Protein AF-A0AAD5GHH0-F1 (afdb_monomer)

Structure (mmCIF, N/CA/C/O backbone):
data_AF-A0AAD5GHH0-F1
#
_entry.id   AF-A0AAD5GHH0-F1
#
loop_
_atom_site.group_PDB
_atom_site.id
_atom_site.type_symbol
_atom_site.label_atom_id
_atom_site.label_alt_id
_atom_site.label_comp_id
_atom_site.label_asym_id
_atom_site.label_entity_id
_atom_site.label_seq_id
_atom_site.pdbx_PDB_ins_code
_atom_site.Cartn_x
_atom_site.Cartn_y
_atom_site.Cartn_z
_atom_site.occupancy
_atom_site.B_iso_or_equiv
_atom_site.auth_seq_id
_atom_site.auth_comp_id
_atom_site.auth_asym_id
_atom_site.auth_atom_id
_atom_site.pdbx_PDB_model_num
ATOM 1 N N . MET A 1 1 ? -4.193 -6.275 -3.802 1.00 86.31 1 MET A N 1
ATOM 2 C CA . MET A 1 1 ? -3.570 -6.411 -2.470 1.00 86.31 1 MET A CA 1
ATOM 3 C C . MET A 1 1 ? -4.667 -6.801 -1.502 1.00 86.31 1 MET A C 1
ATOM 5 O O . MET A 1 1 ? -5.670 -6.100 -1.455 1.00 86.31 1 MET A O 1
ATOM 9 N N . VAL A 1 2 ? -4.496 -7.914 -0.792 1.00 91.88 2 VAL A N 1
ATOM 10 C CA . VAL A 1 2 ? -5.437 -8.361 0.241 1.00 91.88 2 VAL A CA 1
ATOM 11 C C . VAL A 1 2 ? -4.709 -8.282 1.567 1.00 91.88 2 VAL A C 1
ATOM 13 O O . VAL A 1 2 ? -3.607 -8.820 1.688 1.00 91.88 2 VAL A O 1
ATOM 16 N N . ARG A 1 3 ? -5.283 -7.566 2.526 1.00 91.81 3 ARG A N 1
ATOM 17 C CA . ARG A 1 3 ? -4.735 -7.436 3.877 1.00 91.81 3 ARG A CA 1
ATOM 18 C C . ARG A 1 3 ? -5.857 -7.611 4.884 1.00 91.81 3 ARG A C 1
ATOM 20 O O . ARG A 1 3 ? -6.994 -7.270 4.584 1.00 91.81 3 ARG A O 1
ATOM 27 N N . ASN A 1 4 ? -5.546 -8.145 6.055 1.00 91.69 4 ASN A N 1
ATOM 28 C CA . ASN A 1 4 ? -6.485 -8.081 7.169 1.00 91.69 4 ASN A CA 1
ATOM 29 C C . ASN A 1 4 ? -6.612 -6.618 7.619 1.00 91.69 4 ASN A C 1
ATOM 31 O O . ASN A 1 4 ? -5.686 -5.831 7.411 1.00 91.69 4 ASN A O 1
ATOM 35 N N . ILE A 1 5 ? -7.756 -6.255 8.202 1.00 92.25 5 ILE A N 1
ATOM 36 C CA . ILE A 1 5 ? -7.961 -4.909 8.767 1.00 92.25 5 ILE A CA 1
ATOM 37 C C . ILE A 1 5 ? -7.017 -4.659 9.951 1.00 92.25 5 ILE A C 1
ATOM 39 O O . ILE A 1 5 ? -6.561 -3.540 10.150 1.00 92.25 5 ILE A O 1
ATOM 43 N N . VAL A 1 6 ? -6.701 -5.715 10.701 1.00 92.44 6 VAL A N 1
ATOM 44 C CA . VAL A 1 6 ? -5.865 -5.668 11.903 1.00 92.44 6 VAL A CA 1
ATOM 45 C C . VAL A 1 6 ? -4.467 -6.207 11.588 1.00 92.44 6 VAL A C 1
ATOM 47 O O . VAL A 1 6 ? -4.320 -7.202 10.867 1.00 92.44 6 VAL A O 1
ATOM 50 N N . GLU A 1 7 ? -3.437 -5.551 12.121 1.00 90.44 7 GLU A N 1
ATOM 51 C CA . GLU A 1 7 ? -2.049 -6.019 12.062 1.00 90.44 7 GLU A CA 1
ATOM 52 C C . GLU A 1 7 ? -1.821 -7.208 13.008 1.00 90.44 7 GLU A C 1
ATOM 54 O O . GLU A 1 7 ? -2.426 -7.280 14.070 1.00 90.44 7 GLU A O 1
ATOM 59 N N . GLN A 1 8 ? -0.910 -8.127 12.658 1.00 88.75 8 GLN A N 1
ATOM 60 C CA . GLN A 1 8 ? -0.648 -9.358 13.419 1.00 88.75 8 GLN A CA 1
ATOM 61 C C . GLN A 1 8 ? -0.355 -9.142 14.911 1.00 88.75 8 GLN A C 1
ATOM 63 O O . GLN A 1 8 ? -0.764 -9.976 15.714 1.00 88.75 8 GLN A O 1
ATOM 68 N N . ALA A 1 9 ? 0.315 -8.048 15.279 1.00 90.88 9 ALA A N 1
ATOM 69 C CA . ALA A 1 9 ? 0.614 -7.737 16.676 1.00 90.88 9 ALA A CA 1
ATOM 70 C C . ALA A 1 9 ? -0.658 -7.468 17.498 1.00 90.88 9 ALA A C 1
ATOM 72 O O . ALA A 1 9 ? -0.772 -7.950 18.617 1.00 90.88 9 ALA A O 1
ATOM 73 N N . ALA A 1 10 ? -1.639 -6.784 16.906 1.00 91.06 10 ALA A N 1
ATOM 74 C CA . ALA A 1 10 ? -2.883 -6.396 17.566 1.00 91.06 10 ALA A CA 1
ATOM 75 C C . ALA A 1 10 ? -3.985 -7.469 17.480 1.00 91.06 10 ALA A C 1
ATOM 77 O O . ALA A 1 10 ? -5.073 -7.281 18.016 1.00 91.06 10 ALA A O 1
ATOM 78 N N . VAL A 1 11 ? -3.750 -8.595 16.789 1.00 90.38 11 VAL A N 1
ATOM 79 C CA . VAL A 1 11 ? -4.777 -9.643 16.628 1.00 90.38 11 VAL A CA 1
ATOM 80 C C . VAL A 1 11 ? -5.184 -10.240 17.975 1.00 90.38 11 VAL A C 1
ATOM 82 O O . VAL A 1 11 ? -6.368 -10.496 18.166 1.00 90.38 11 VAL A O 1
ATOM 85 N N . ARG A 1 12 ? -4.231 -10.445 18.896 1.00 89.62 12 ARG A N 1
ATOM 86 C CA . ARG A 1 12 ? -4.510 -11.036 20.216 1.00 89.62 12 ARG A CA 1
ATOM 87 C C . ARG A 1 12 ? -5.353 -10.103 21.077 1.00 89.62 12 ARG A C 1
ATOM 89 O O . ARG A 1 12 ? -6.416 -10.510 21.522 1.00 89.62 12 ARG A O 1
ATOM 96 N N . ASP A 1 13 ? -4.943 -8.843 21.188 1.00 92.25 13 ASP A N 1
ATOM 97 C CA . ASP A 1 13 ? -5.658 -7.836 21.980 1.00 92.25 13 ASP A CA 1
ATOM 98 C C . ASP A 1 13 ? -7.095 -7.638 21.476 1.00 92.25 13 ASP A C 1
ATOM 100 O O . ASP A 1 13 ? -8.038 -7.537 22.257 1.00 92.25 13 ASP A O 1
ATOM 104 N N . VAL A 1 14 ? -7.285 -7.639 20.150 1.00 90.50 14 VAL A N 1
ATOM 105 C CA . VAL A 1 14 ? -8.623 -7.547 19.553 1.00 90.50 14 VAL A CA 1
ATOM 106 C C . VAL A 1 14 ? -9.456 -8.790 19.860 1.00 90.50 14 VAL A C 1
ATOM 108 O O . VAL A 1 14 ? -10.645 -8.651 20.117 1.00 90.50 14 VAL A O 1
ATOM 111 N N . GLN A 1 15 ? -8.872 -9.990 19.843 1.00 89.38 15 GLN A N 1
ATOM 112 C CA . GLN A 1 15 ? -9.591 -11.223 20.179 1.00 89.38 15 GLN A CA 1
ATOM 113 C C . GLN A 1 15 ? -9.997 -11.276 21.656 1.00 89.38 15 GLN A C 1
ATOM 115 O O . GLN A 1 15 ? -11.127 -11.654 21.940 1.00 89.38 15 GLN A O 1
ATOM 120 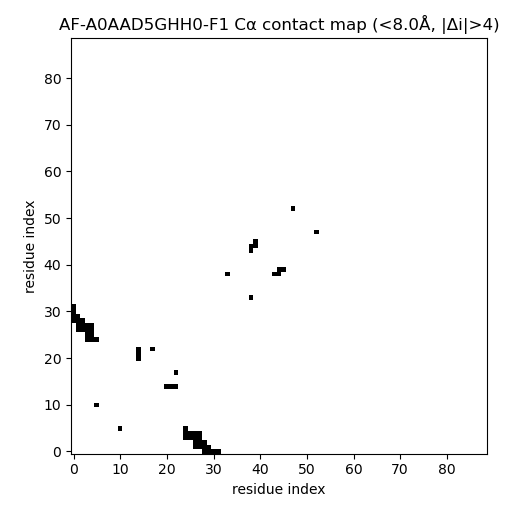N N . GLU A 1 16 ? -9.126 -10.850 22.573 1.00 89.31 16 GLU A N 1
ATOM 121 C CA . GLU A 1 16 ? -9.420 -10.799 24.014 1.00 89.31 16 GLU A CA 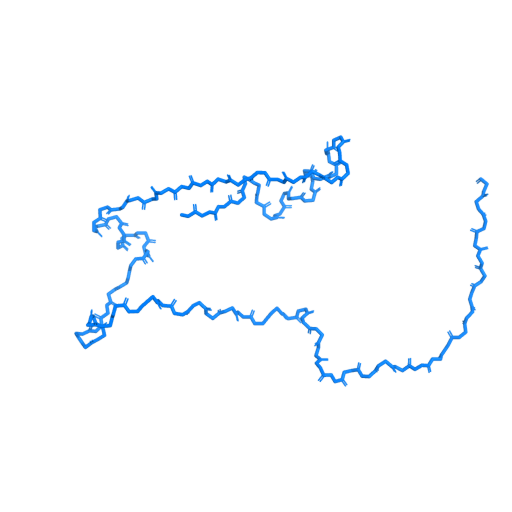1
ATOM 122 C C . GLU A 1 16 ? -10.490 -9.753 24.359 1.00 89.31 16 GLU A C 1
ATOM 124 O O . GLU A 1 16 ? -11.311 -9.971 25.246 1.00 89.31 16 GLU A O 1
ATOM 129 N N . ALA A 1 17 ? -10.516 -8.628 23.638 1.00 90.69 17 ALA A N 1
ATOM 130 C CA . ALA A 1 17 ? -11.516 -7.577 23.823 1.00 90.69 17 ALA A CA 1
ATOM 131 C C . ALA A 1 17 ? -12.844 -7.830 23.076 1.00 90.69 17 ALA A C 1
ATOM 133 O O . ALA A 1 17 ? -13.811 -7.088 23.275 1.00 90.69 17 ALA A O 1
ATOM 134 N N . CYS A 1 18 ? -12.916 -8.824 22.183 1.00 88.25 18 CYS A N 1
ATOM 135 C CA . CYS A 1 18 ? -14.138 -9.124 21.437 1.00 88.25 18 CYS A CA 1
ATOM 136 C C . CYS A 1 18 ? -15.163 -9.843 22.322 1.00 88.25 18 CYS A C 1
ATOM 138 O O . CYS A 1 18 ? -14.843 -10.787 23.030 1.00 88.25 18 CYS A O 1
ATOM 140 N N . ALA A 1 19 ? -16.440 -9.476 22.190 1.00 91.12 19 ALA A N 1
ATOM 141 C CA . ALA A 1 19 ? -17.534 -10.176 22.872 1.00 91.12 19 ALA A CA 1
ATOM 142 C C . ALA A 1 19 ? -17.802 -11.601 22.332 1.00 91.12 19 ALA A C 1
ATOM 144 O O . ALA A 1 19 ? -18.580 -12.344 22.923 1.00 91.12 19 ALA A O 1
ATOM 145 N N . PHE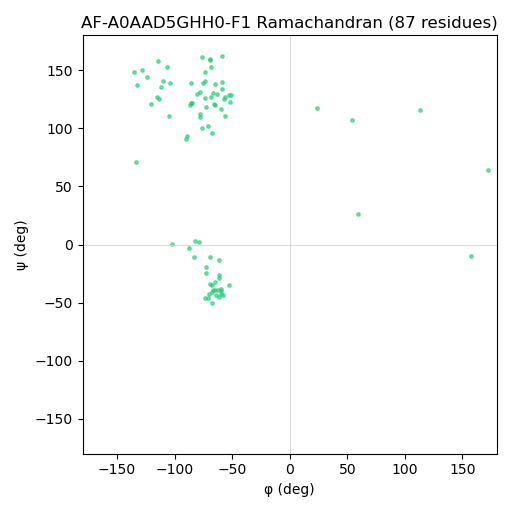 A 1 20 ? -17.198 -11.971 21.196 1.00 89.38 20 PHE A N 1
ATOM 146 C CA . PHE A 1 20 ? -17.368 -13.269 20.543 1.00 89.38 20 PHE A CA 1
ATOM 147 C C . PHE A 1 20 ? -16.043 -14.042 20.536 1.00 89.38 20 PHE A C 1
ATOM 149 O O . PHE A 1 20 ? -15.058 -13.543 19.993 1.00 89.38 20 PHE A O 1
ATOM 156 N N . ASP A 1 21 ? -16.049 -15.287 21.026 1.00 82.62 21 ASP A N 1
ATOM 157 C CA . ASP A 1 21 ? -14.848 -16.140 21.129 1.00 82.62 21 ASP A CA 1
ATOM 158 C C . ASP A 1 21 ? -14.173 -16.450 19.782 1.00 82.62 21 ASP A C 1
ATOM 160 O O . ASP A 1 21 ? -12.971 -16.708 19.723 1.00 82.62 21 ASP A O 1
ATOM 164 N N . GLN A 1 22 ? -14.932 -16.473 18.682 1.00 83.19 22 GLN A N 1
ATOM 165 C CA . GLN A 1 22 ? -14.430 -16.793 17.340 1.00 83.19 22 GLN A CA 1
ATOM 166 C C . GLN A 1 22 ? -14.942 -15.780 16.318 1.00 83.19 22 GLN A C 1
ATOM 168 O O . GLN A 1 22 ? -15.786 -16.078 15.472 1.00 83.19 22 GLN A O 1
ATOM 173 N N . TYR A 1 23 ? -14.426 -14.554 16.392 1.00 86.88 23 TYR A N 1
ATOM 174 C CA . TYR A 1 23 ? -14.721 -13.535 15.390 1.00 86.88 23 TYR A CA 1
ATOM 175 C C . TYR A 1 23 ? -13.766 -13.621 14.191 1.00 86.88 23 TYR A C 1
ATOM 177 O O . TYR A 1 23 ? -12.548 -13.464 14.314 1.00 86.88 23 TYR A O 1
ATOM 185 N N . THR A 1 24 ? -14.316 -13.834 12.992 1.00 87.88 24 THR A N 1
ATOM 186 C CA . THR A 1 24 ? -13.528 -13.794 11.755 1.00 87.88 24 THR A CA 1
ATOM 187 C C . THR A 1 24 ? -13.254 -12.350 11.352 1.00 87.88 24 THR A C 1
ATOM 189 O O . THR A 1 24 ? -14.154 -11.639 10.901 1.00 87.88 24 THR A O 1
ATOM 192 N N . LEU A 1 25 ? -11.996 -11.920 11.464 1.00 87.62 25 LEU A N 1
ATOM 193 C CA . LEU A 1 25 ? -11.599 -10.565 11.086 1.00 87.62 25 LEU A CA 1
ATOM 194 C C . LEU A 1 25 ? -11.809 -10.319 9.576 1.00 87.62 25 LEU A C 1
ATOM 196 O O . LEU A 1 25 ? -11.314 -11.106 8.756 1.00 87.62 25 LEU A O 1
ATOM 200 N N . PRO A 1 26 ? -12.484 -9.221 9.176 1.00 91.50 26 PRO A N 1
ATOM 201 C CA . PRO A 1 26 ? -12.683 -8.918 7.768 1.00 91.50 26 PRO A CA 1
ATOM 202 C C . PRO A 1 26 ? -11.372 -8.525 7.072 1.00 91.50 26 PRO A C 1
ATOM 204 O O . PRO A 1 26 ? -10.385 -8.105 7.689 1.00 91.50 26 PRO A O 1
ATOM 207 N N . LYS A 1 27 ? -11.376 -8.646 5.740 1.00 93.50 27 LYS A N 1
ATOM 208 C CA . LYS A 1 27 ? -10.229 -8.340 4.876 1.00 93.50 27 LYS A CA 1
ATOM 209 C C . LYS A 1 27 ? -10.480 -7.084 4.050 1.00 93.50 27 LYS A C 1
ATOM 211 O O . LYS A 1 27 ? -11.560 -6.894 3.502 1.00 93.50 27 LYS A O 1
ATOM 216 N N . LEU A 1 28 ? -9.439 -6.273 3.898 1.00 94.44 28 LEU A N 1
ATOM 217 C CA . LEU A 1 28 ? -9.373 -5.157 2.965 1.00 94.44 28 LEU A CA 1
ATOM 218 C C . LEU A 1 28 ? -8.924 -5.653 1.592 1.00 94.44 28 LEU A C 1
ATOM 220 O O . LEU A 1 28 ? -7.822 -6.193 1.429 1.00 94.44 28 LEU A O 1
ATOM 224 N N . TYR A 1 29 ? -9.766 -5.408 0.593 1.00 95.00 29 TYR A N 1
ATOM 225 C CA . TYR A 1 29 ? -9.485 -5.691 -0.808 1.00 95.00 29 TYR A CA 1
ATOM 226 C C . TYR A 1 29 ? -9.171 -4.386 -1.531 1.00 95.00 29 TYR A C 1
ATOM 228 O O . TYR A 1 29 ? -10.038 -3.545 -1.736 1.00 95.00 29 TYR A O 1
ATOM 236 N N . LEU A 1 30 ? -7.909 -4.214 -1.921 1.00 94.31 30 LEU A N 1
ATOM 237 C CA . LEU A 1 30 ? -7.439 -3.002 -2.588 1.00 94.31 30 LEU A CA 1
ATOM 238 C C . LEU A 1 30 ? -6.861 -3.345 -3.962 1.00 94.31 30 LEU A C 1
ATOM 240 O O . LEU A 1 30 ? -5.878 -4.095 -4.068 1.00 94.31 30 LEU A O 1
ATOM 244 N N . LYS A 1 31 ? -7.431 -2.761 -5.022 1.00 94.94 31 LYS A N 1
ATOM 245 C CA . LYS A 1 31 ? -6.840 -2.768 -6.368 1.00 94.94 31 LYS A CA 1
ATOM 246 C C . LYS A 1 31 ? -5.926 -1.557 -6.504 1.00 94.94 31 LYS A C 1
ATOM 248 O O . LYS A 1 31 ? -6.369 -0.466 -6.838 1.00 94.94 31 LYS A O 1
ATOM 253 N N . VAL A 1 32 ? -4.644 -1.757 -6.218 1.00 93.00 32 VAL A N 1
ATOM 254 C CA . VAL A 1 32 ? -3.662 -0.672 -6.282 1.00 93.00 32 VAL A CA 1
ATOM 255 C C . VAL A 1 32 ? -3.164 -0.524 -7.715 1.00 93.00 32 VAL A C 1
ATOM 257 O O . VAL A 1 32 ? -2.656 -1.486 -8.292 1.00 93.00 32 VAL A O 1
ATOM 260 N N . GLN A 1 33 ? -3.338 0.667 -8.281 1.00 95.31 33 GLN A N 1
ATOM 261 C CA . GLN A 1 33 ? -2.832 1.040 -9.599 1.00 95.31 33 GLN A CA 1
ATOM 262 C C . GLN A 1 33 ? -1.732 2.081 -9.415 1.00 95.31 33 GLN A C 1
ATOM 264 O O . GLN A 1 33 ? -1.876 2.998 -8.609 1.00 95.31 33 GLN A O 1
ATOM 269 N N . TYR A 1 34 ? -0.627 1.920 -10.136 1.00 95.69 34 TYR A N 1
ATOM 270 C CA . TYR A 1 34 ? 0.535 2.790 -10.015 1.00 95.69 34 TYR A CA 1
ATOM 271 C C . TYR A 1 34 ? 0.898 3.388 -11.366 1.00 95.69 34 TYR A C 1
ATOM 273 O O . TYR A 1 34 ? 0.856 2.708 -12.391 1.00 95.69 34 TYR A O 1
ATOM 281 N N . CYS A 1 35 ? 1.350 4.637 -11.334 1.00 96.50 35 CYS A N 1
ATOM 282 C CA . CYS A 1 35 ? 2.145 5.203 -12.407 1.00 96.50 35 CYS A CA 1
ATOM 283 C C . CYS A 1 35 ? 3.544 4.548 -12.441 1.00 96.50 35 CYS A C 1
ATOM 285 O O . CYS A 1 35 ? 4.005 4.006 -11.430 1.00 96.50 35 CYS A O 1
ATOM 287 N N . VAL A 1 36 ? 4.252 4.597 -13.578 1.00 94.31 36 VAL A N 1
ATOM 288 C CA . VAL A 1 36 ? 5.572 3.940 -13.713 1.00 94.31 36 VAL A CA 1
ATOM 289 C C . VAL A 1 36 ? 6.585 4.494 -12.703 1.00 94.31 36 VAL A C 1
ATOM 291 O O . VAL A 1 36 ? 7.286 3.722 -12.050 1.00 94.31 36 VAL A O 1
ATOM 294 N N . SER A 1 37 ? 6.619 5.814 -12.501 1.00 96.56 37 SER A N 1
ATOM 295 C CA . SER A 1 37 ? 7.505 6.456 -11.521 1.00 96.56 37 SER A CA 1
ATOM 296 C C . SER A 1 37 ? 7.169 6.048 -10.081 1.00 96.56 37 SER A C 1
ATOM 298 O O . SER A 1 37 ? 8.061 5.678 -9.317 1.00 96.56 37 SER A O 1
ATOM 300 N N . CYS A 1 38 ? 5.881 6.003 -9.735 1.00 95.19 38 CYS A N 1
ATOM 301 C CA . CYS A 1 38 ? 5.365 5.580 -8.433 1.00 95.19 38 CYS A CA 1
ATOM 302 C C . CYS A 1 38 ? 5.809 4.148 -8.076 1.00 95.19 38 CYS A C 1
ATOM 304 O O . CYS A 1 38 ? 6.214 3.859 -6.944 1.00 95.19 38 CYS A O 1
ATOM 306 N N . ALA A 1 39 ? 5.739 3.240 -9.053 1.00 96.06 39 ALA A N 1
ATOM 307 C CA . ALA A 1 39 ? 6.076 1.833 -8.869 1.00 96.06 39 ALA A CA 1
ATOM 308 C C . ALA A 1 39 ? 7.582 1.616 -8.639 1.00 96.06 39 ALA A C 1
ATOM 310 O O . ALA A 1 39 ? 7.963 0.720 -7.880 1.00 96.06 39 ALA A O 1
ATOM 311 N N . ILE A 1 40 ? 8.429 2.434 -9.276 1.00 96.00 40 ILE A N 1
ATOM 312 C CA . ILE A 1 40 ? 9.887 2.404 -9.093 1.00 96.00 40 ILE A CA 1
ATOM 313 C C . ILE A 1 40 ? 10.254 2.997 -7.729 1.00 96.00 40 ILE A C 1
ATOM 315 O O . ILE A 1 40 ? 11.012 2.382 -6.980 1.00 96.00 40 ILE A O 1
ATOM 319 N N . HIS A 1 41 ? 9.670 4.143 -7.367 1.00 96.19 41 HIS A N 1
ATOM 320 C CA . HIS A 1 41 ? 9.958 4.824 -6.102 1.00 96.19 41 HIS A CA 1
ATOM 321 C C . HIS A 1 41 ? 9.595 3.969 -4.875 1.00 96.19 41 HIS A C 1
ATOM 323 O O . HIS A 1 41 ? 10.402 3.802 -3.962 1.00 96.19 41 HIS A O 1
ATOM 329 N N . SER A 1 42 ? 8.416 3.341 -4.890 1.00 95.75 42 SER A N 1
ATOM 330 C CA . SER A 1 42 ? 7.953 2.438 -3.822 1.00 95.75 42 SER A CA 1
ATOM 331 C C . SER A 1 42 ? 8.565 1.030 -3.878 1.00 95.75 42 SER A C 1
ATOM 333 O O . SER A 1 42 ? 8.229 0.178 -3.054 1.00 95.75 42 SER A O 1
ATOM 335 N N . LYS A 1 43 ? 9.477 0.769 -4.829 1.00 93.25 43 LYS A N 1
ATOM 336 C CA . LYS A 1 43 ? 10.205 -0.506 -4.998 1.00 93.25 43 LYS A CA 1
ATOM 337 C C . LYS A 1 43 ? 9.290 -1.716 -5.232 1.00 93.25 43 LYS A C 1
ATOM 339 O O . LYS A 1 43 ? 9.667 -2.859 -4.946 1.00 93.25 43 LYS A O 1
ATOM 344 N N . VAL A 1 44 ? 8.098 -1.477 -5.781 1.00 92.69 44 VAL A N 1
ATOM 345 C CA . VAL A 1 44 ? 7.185 -2.539 -6.225 1.00 92.69 44 VAL A CA 1
ATOM 346 C C . VAL A 1 44 ? 7.763 -3.223 -7.464 1.00 92.69 44 VAL A C 1
ATOM 348 O O . VAL A 1 44 ? 7.789 -4.452 -7.530 1.00 92.69 44 VAL A O 1
ATOM 351 N N . VAL A 1 45 ? 8.300 -2.442 -8.407 1.00 93.00 45 VAL A N 1
ATOM 352 C CA . VAL A 1 45 ? 9.085 -2.944 -9.546 1.00 93.00 45 VAL A CA 1
ATOM 353 C C . VAL A 1 45 ? 10.570 -2.643 -9.347 1.00 93.00 45 VAL A C 1
ATOM 355 O O . VAL A 1 45 ? 10.940 -1.690 -8.664 1.00 93.00 45 VAL A O 1
ATOM 358 N N . ARG A 1 46 ? 11.437 -3.468 -9.940 1.00 92.12 46 ARG A N 1
ATOM 359 C CA . ARG A 1 46 ? 12.898 -3.297 -9.917 1.00 92.12 46 ARG A CA 1
ATOM 360 C C . ARG A 1 46 ? 13.446 -3.354 -11.337 1.00 92.12 46 ARG A C 1
ATOM 362 O O . ARG A 1 46 ? 12.885 -4.042 -12.191 1.00 92.12 46 ARG A O 1
ATOM 369 N N . VAL A 1 47 ? 14.546 -2.646 -11.584 1.00 92.38 47 VAL A N 1
ATOM 370 C CA . VAL A 1 47 ? 15.249 -2.712 -12.870 1.00 92.38 47 VAL A CA 1
ATOM 371 C C . VAL A 1 47 ? 15.851 -4.108 -13.034 1.00 92.38 47 VAL A C 1
ATOM 373 O O . VAL A 1 47 ? 16.501 -4.619 -12.127 1.00 92.38 47 VAL A O 1
ATOM 376 N N . ARG A 1 48 ? 15.611 -4.726 -14.193 1.00 92.81 48 ARG A N 1
ATOM 377 C CA . ARG A 1 48 ? 16.150 -6.039 -14.580 1.00 92.81 48 ARG A CA 1
ATOM 378 C C . ARG A 1 48 ? 17.111 -5.898 -15.760 1.00 92.81 48 ARG A C 1
ATOM 380 O O . ARG A 1 48 ? 17.015 -4.915 -16.512 1.00 92.81 48 ARG A O 1
ATOM 387 N N . SER A 1 49 ? 17.999 -6.879 -15.929 1.00 94.44 49 SER A N 1
ATOM 388 C CA . SER A 1 49 ? 18.923 -6.975 -17.066 1.00 94.44 49 SER A CA 1
ATOM 389 C C . SER A 1 49 ? 18.165 -7.034 -18.406 1.00 94.44 49 SER A C 1
ATOM 391 O O . SER A 1 49 ? 16.959 -7.296 -18.447 1.00 94.44 49 SER A O 1
ATOM 393 N N . ARG A 1 50 ? 18.846 -6.767 -19.530 1.00 93.88 50 ARG A N 1
ATOM 394 C CA . ARG A 1 50 ? 18.203 -6.737 -20.859 1.00 93.88 50 ARG A CA 1
ATOM 395 C C . ARG A 1 50 ? 17.565 -8.083 -21.226 1.00 93.88 50 ARG A C 1
ATOM 397 O O . ARG A 1 50 ? 16.487 -8.090 -21.817 1.00 93.88 50 ARG A O 1
ATOM 404 N N . THR A 1 51 ? 18.209 -9.190 -20.869 1.00 93.50 51 THR A N 1
ATOM 405 C CA . THR A 1 51 ? 17.714 -10.555 -21.091 1.00 93.50 51 THR A CA 1
ATOM 406 C C . THR A 1 51 ? 16.528 -10.867 -20.176 1.00 93.50 51 THR A C 1
ATOM 408 O O . THR A 1 51 ? 15.480 -11.288 -20.664 1.00 93.50 51 THR A O 1
ATOM 411 N N . ASP A 1 52 ? 16.617 -10.535 -18.885 1.00 91.00 52 ASP A N 1
ATOM 412 C CA . ASP A 1 52 ? 15.586 -10.876 -17.891 1.00 91.00 52 ASP A CA 1
ATOM 413 C C . ASP A 1 52 ? 14.304 -10.048 -18.024 1.00 91.00 52 ASP A C 1
ATOM 415 O O . ASP A 1 52 ? 13.243 -10.445 -17.544 1.00 91.00 52 ASP A O 1
ATOM 419 N N . ARG A 1 53 ? 14.354 -8.893 -18.702 1.00 92.06 53 ARG A N 1
ATOM 420 C CA . ARG A 1 53 ? 13.149 -8.109 -19.029 1.00 92.06 53 ARG A CA 1
ATOM 421 C C . ARG A 1 53 ? 12.169 -8.874 -19.918 1.00 92.06 53 ARG A C 1
ATOM 423 O O . ARG A 1 53 ? 10.979 -8.564 -19.868 1.00 92.06 53 ARG A O 1
ATOM 430 N N . ARG A 1 54 ? 12.645 -9.839 -20.717 1.00 93.00 54 ARG A N 1
ATOM 431 C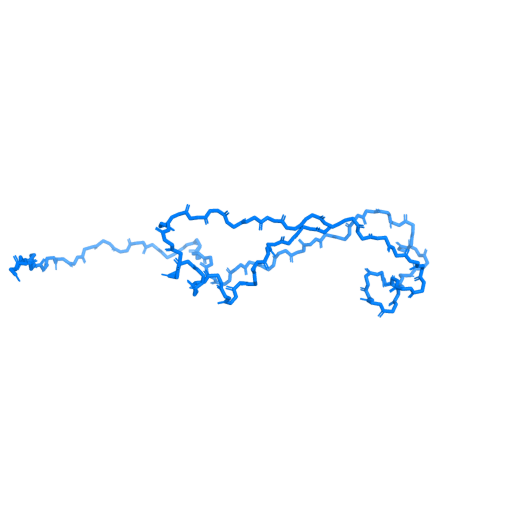 CA . ARG A 1 54 ? 11.780 -10.683 -21.558 1.00 93.00 54 ARG A CA 1
ATOM 432 C C . ARG A 1 54 ? 10.987 -11.695 -20.735 1.00 93.00 54 ARG A C 1
ATOM 434 O O . ARG A 1 54 ? 9.909 -12.084 -21.174 1.00 93.00 54 ARG A O 1
ATOM 441 N N . ASN A 1 55 ? 11.468 -12.071 -19.548 1.00 91.31 55 ASN A N 1
ATOM 442 C CA . ASN A 1 55 ? 10.727 -12.955 -18.660 1.00 91.31 55 ASN A CA 1
ATOM 443 C C . ASN A 1 55 ? 9.530 -12.208 -18.028 1.00 91.31 55 ASN A C 1
ATOM 445 O O . ASN A 1 55 ? 9.686 -11.199 -17.324 1.00 91.31 55 ASN A O 1
ATOM 449 N N . ARG A 1 56 ? 8.320 -12.702 -18.315 1.00 91.75 56 ARG A N 1
ATOM 450 C CA . ARG A 1 56 ? 7.036 -12.172 -17.823 1.00 91.75 56 ARG A CA 1
ATOM 451 C C . ARG A 1 56 ? 6.445 -13.000 -16.682 1.00 91.75 56 ARG A 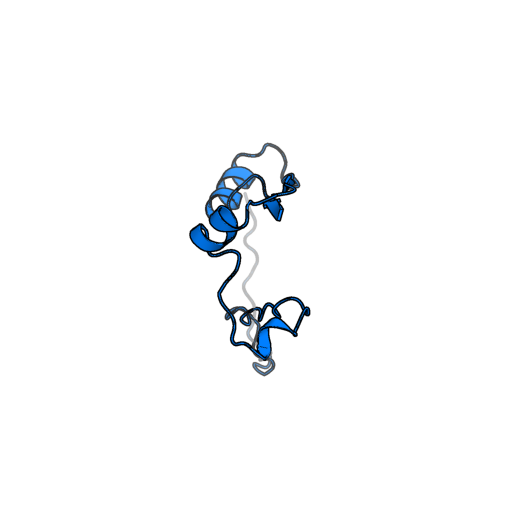C 1
ATOM 453 O O . ARG A 1 56 ? 5.379 -12.647 -16.185 1.00 91.75 56 ARG A O 1
ATOM 460 N N . GLU A 1 57 ? 7.114 -14.068 -16.262 1.00 90.62 57 GLU A N 1
ATOM 461 C CA . GLU A 1 57 ? 6.668 -14.866 -15.127 1.00 90.62 57 GLU A CA 1
ATOM 462 C C . GLU A 1 57 ? 6.726 -14.042 -13.828 1.00 90.62 57 GLU A C 1
ATOM 464 O O . GLU A 1 57 ? 7.681 -13.281 -13.606 1.00 90.62 57 GLU A O 1
ATOM 469 N N . PRO A 1 58 ? 5.709 -14.154 -12.952 1.00 88.69 58 PRO A N 1
ATOM 470 C CA . PRO A 1 58 ? 5.750 -13.533 -11.639 1.00 88.69 58 PRO A CA 1
ATOM 471 C C . PRO A 1 58 ? 6.951 -14.044 -10.826 1.00 88.69 58 PRO A C 1
ATOM 473 O O . PRO A 1 58 ? 7.217 -15.246 -10.825 1.00 88.69 58 PRO A O 1
ATOM 476 N N . PRO A 1 59 ? 7.654 -13.178 -10.072 1.00 85.88 59 PRO A N 1
ATOM 477 C CA . PRO A 1 59 ? 8.718 -13.627 -9.183 1.00 85.88 59 PRO A CA 1
ATOM 478 C C . PRO A 1 59 ? 8.197 -14.670 -8.188 1.00 85.88 59 PRO A C 1
ATOM 480 O O . PRO A 1 59 ? 7.217 -14.421 -7.477 1.00 85.88 59 PRO A O 1
ATOM 483 N N . LYS A 1 60 ? 8.862 -15.828 -8.111 1.00 84.25 60 LYS A N 1
ATOM 484 C CA . LYS A 1 60 ? 8.497 -16.883 -7.162 1.00 84.25 60 LYS A CA 1
ATOM 485 C C . LYS A 1 60 ? 8.716 -16.372 -5.739 1.00 84.25 60 LYS A C 1
ATOM 487 O O . LYS A 1 60 ? 9.821 -15.990 -5.359 1.00 84.25 60 LYS A O 1
ATOM 492 N N . ARG A 1 61 ? 7.649 -16.347 -4.942 1.00 80.56 61 ARG A N 1
ATOM 493 C CA . ARG A 1 61 ? 7.739 -16.032 -3.515 1.00 80.56 61 ARG A CA 1
ATOM 494 C C . ARG A 1 61 ? 8.285 -17.266 -2.809 1.00 80.56 61 ARG A C 1
ATOM 496 O O . ARG A 1 61 ? 7.548 -18.219 -2.580 1.00 80.56 61 ARG A O 1
ATOM 503 N N . PHE A 1 62 ? 9.574 -17.262 -2.496 1.00 72.62 62 PHE A N 1
ATOM 504 C CA . PHE A 1 62 ? 10.145 -18.262 -1.602 1.00 72.62 62 PHE A CA 1
ATOM 505 C C . PHE A 1 62 ? 9.636 -17.964 -0.194 1.00 72.62 62 PHE A C 1
ATOM 507 O O . PHE A 1 62 ? 10.087 -17.015 0.449 1.00 72.62 62 PHE A O 1
ATOM 514 N N . SER A 1 63 ? 8.646 -18.729 0.263 1.00 71.38 63 SER A N 1
ATOM 515 C CA . SER A 1 63 ? 8.316 -18.732 1.683 1.00 71.38 63 SER A CA 1
ATOM 516 C C . SER A 1 63 ? 9.511 -19.340 2.400 1.00 71.38 63 SER A C 1
ATOM 518 O O . SER A 1 63 ? 9.896 -20.469 2.095 1.00 71.38 63 SER A O 1
ATOM 520 N N . ARG A 1 64 ? 10.124 -18.595 3.322 1.00 66.19 64 ARG A N 1
ATOM 521 C CA . ARG A 1 64 ? 11.057 -19.216 4.263 1.00 66.19 64 ARG A CA 1
ATOM 522 C C . ARG A 1 64 ? 10.265 -20.287 5.024 1.00 66.19 64 ARG A C 1
ATOM 524 O O . ARG A 1 64 ? 9.124 -19.996 5.408 1.00 66.19 64 ARG A O 1
ATOM 531 N N . PRO A 1 65 ? 10.796 -21.511 5.189 1.00 62.50 65 PRO A N 1
ATOM 532 C CA . PRO A 1 65 ? 10.236 -22.447 6.146 1.00 62.50 65 PRO A CA 1
ATOM 533 C C . PRO A 1 65 ? 10.121 -21.718 7.480 1.00 62.50 65 PRO A C 1
ATOM 535 O O . PRO A 1 65 ? 11.060 -21.049 7.905 1.00 62.50 65 PRO A O 1
ATOM 538 N N . ARG A 1 66 ? 8.939 -21.770 8.084 1.00 62.97 66 ARG A N 1
ATOM 539 C CA . ARG A 1 66 ? 8.749 -21.310 9.453 1.00 62.97 66 ARG A CA 1
ATOM 540 C C . ARG A 1 66 ? 9.723 -22.116 10.318 1.00 62.97 66 ARG A C 1
ATOM 542 O O . ARG A 1 66 ? 9.673 -23.341 10.254 1.00 62.97 66 ARG A O 1
ATOM 549 N N . ASP A 1 67 ? 10.589 -21.467 11.091 1.00 62.59 67 ASP A N 1
ATOM 550 C CA . ASP A 1 67 ? 11.507 -22.165 12.008 1.00 62.59 67 ASP A CA 1
ATOM 551 C C . ASP A 1 67 ? 10.752 -22.975 13.090 1.00 62.59 67 ASP A C 1
ATOM 553 O O . ASP A 1 67 ? 11.329 -23.859 13.715 1.00 62.59 67 ASP A O 1
ATOM 557 N N . ASP A 1 68 ? 9.438 -22.743 13.241 1.00 61.72 68 ASP A N 1
ATOM 558 C CA . ASP A 1 68 ? 8.514 -23.527 14.076 1.00 61.72 68 ASP A CA 1
ATOM 559 C C . ASP A 1 68 ? 7.990 -24.813 13.398 1.00 61.72 68 ASP A C 1
ATOM 561 O O . ASP A 1 68 ? 7.117 -25.492 13.942 1.00 61.72 68 ASP A O 1
ATOM 565 N N . ALA A 1 69 ? 8.439 -25.144 12.181 1.00 61.41 69 ALA A N 1
ATOM 566 C CA . ALA A 1 69 ? 8.051 -26.396 11.542 1.00 61.41 69 ALA A CA 1
ATOM 567 C C . ALA A 1 69 ? 8.676 -27.574 1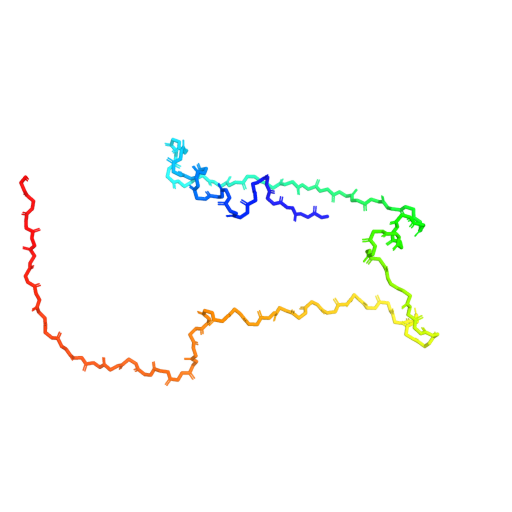2.314 1.00 61.41 69 ALA A C 1
ATOM 569 O O . ALA A 1 69 ? 9.897 -27.591 12.506 1.00 61.41 69 ALA A O 1
ATOM 570 N N . PRO A 1 70 ? 7.887 -28.580 12.739 1.00 59.12 70 PRO A N 1
ATOM 571 C CA . PRO A 1 70 ? 8.446 -29.757 13.382 1.00 59.12 70 PRO A CA 1
ATOM 572 C C . PRO A 1 70 ? 9.407 -30.420 12.396 1.00 59.12 70 PRO A C 1
ATOM 574 O O . PRO A 1 70 ? 9.006 -30.845 11.310 1.00 59.12 70 PRO A O 1
ATOM 577 N N . LYS A 1 71 ? 10.695 -30.471 12.756 1.00 56.81 71 LYS A N 1
ATOM 578 C CA . LYS A 1 71 ? 11.697 -31.228 12.002 1.00 56.81 71 LYS A CA 1
ATOM 579 C C . LYS A 1 71 ? 11.164 -32.655 11.831 1.00 56.81 71 LYS A C 1
ATOM 581 O O . LYS A 1 71 ? 10.892 -33.303 12.846 1.00 56.81 71 LYS A O 1
ATOM 586 N N . PRO A 1 72 ? 11.018 -33.167 10.597 1.00 48.72 72 PRO A N 1
ATOM 587 C CA . PRO A 1 72 ? 10.662 -34.561 10.389 1.00 48.72 72 PRO A CA 1
ATOM 588 C C . PRO A 1 72 ? 11.846 -35.409 10.865 1.00 48.72 72 PRO A C 1
ATOM 590 O O . PRO A 1 72 ? 12.843 -35.543 10.162 1.00 48.72 72 PRO A O 1
ATOM 593 N N . GLY A 1 73 ? 11.784 -35.893 12.108 1.00 58.62 73 GLY A N 1
ATOM 594 C CA . GLY A 1 73 ? 12.852 -36.715 12.678 1.00 58.62 73 GLY A CA 1
ATOM 595 C C . GLY A 1 73 ? 12.964 -36.771 14.201 1.00 58.62 73 GLY A C 1
ATOM 596 O O . GLY A 1 73 ? 13.715 -37.611 14.689 1.00 58.62 73 GLY A O 1
ATOM 597 N N . GLN A 1 74 ? 12.246 -35.952 14.981 1.00 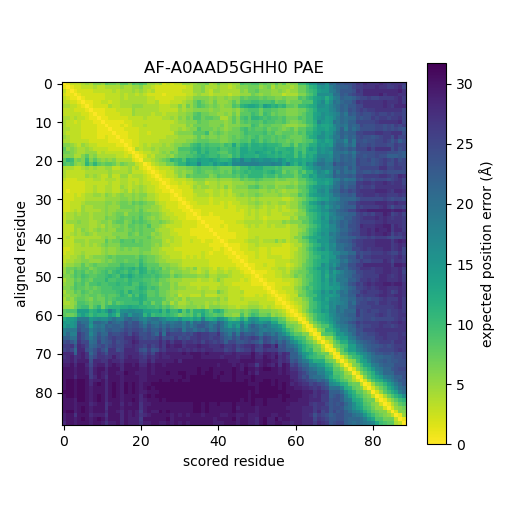50.25 74 GLN A N 1
ATOM 598 C CA . GLN A 1 74 ? 12.253 -36.127 16.440 1.00 50.25 74 GLN A CA 1
ATOM 599 C C . GLN A 1 74 ? 11.133 -37.086 16.855 1.00 50.25 74 GLN A C 1
ATOM 601 O O . GLN A 1 74 ? 9.985 -36.701 17.051 1.00 50.25 74 GLN A O 1
ATOM 606 N N . ALA A 1 75 ? 11.483 -38.371 16.905 1.00 42.16 75 ALA A N 1
ATOM 607 C CA . ALA A 1 75 ? 10.618 -39.440 17.372 1.00 42.16 75 ALA A CA 1
ATOM 608 C C . ALA A 1 75 ? 10.050 -39.126 18.769 1.00 42.16 75 ALA A C 1
ATOM 610 O O . ALA A 1 75 ? 10.797 -38.828 19.704 1.00 42.16 75 ALA A O 1
ATOM 611 N N . GLN A 1 76 ? 8.726 -39.238 18.902 1.00 46.91 76 GLN A N 1
ATOM 612 C CA . GLN A 1 76 ? 8.020 -39.286 20.178 1.00 46.91 76 GLN A CA 1
ATOM 613 C C . GLN A 1 76 ? 8.600 -40.442 21.006 1.00 46.91 76 GLN A C 1
ATOM 615 O O . GLN A 1 76 ? 8.409 -41.610 20.669 1.00 46.91 7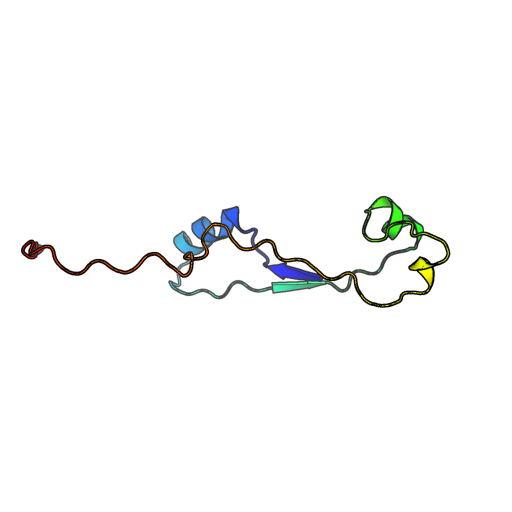6 GLN A O 1
ATOM 620 N N . ARG A 1 77 ? 9.319 -40.133 22.089 1.00 39.19 77 ARG A N 1
ATOM 621 C CA . ARG A 1 77 ? 9.675 -41.139 23.098 1.00 39.19 77 ARG A CA 1
ATOM 622 C C . ARG A 1 77 ? 8.416 -41.479 23.907 1.00 39.19 77 ARG A C 1
ATOM 624 O O . ARG A 1 77 ? 7.787 -40.553 24.423 1.00 39.19 77 ARG A O 1
ATOM 631 N N . PRO A 1 78 ? 8.022 -42.757 24.029 1.00 40.62 78 PRO A N 1
ATOM 632 C CA . PRO A 1 78 ? 6.910 -43.145 24.881 1.00 40.62 78 PRO A CA 1
ATOM 633 C C . PRO A 1 78 ? 7.393 -43.353 26.325 1.00 40.62 78 PRO A C 1
ATOM 635 O O . PRO A 1 78 ? 8.426 -43.979 26.549 1.00 40.62 78 PRO A O 1
ATOM 638 N N . GLY A 1 79 ? 6.601 -42.886 27.295 1.00 33.81 79 GLY A N 1
ATOM 639 C CA . GLY A 1 79 ? 6.600 -43.413 28.666 1.00 33.81 79 GLY A CA 1
ATOM 640 C C . GLY A 1 79 ? 7.096 -42.461 29.758 1.00 33.81 79 GLY A C 1
ATOM 641 O O . GLY A 1 79 ? 8.274 -42.122 29.806 1.00 33.81 79 GLY A O 1
ATOM 642 N N . GLY A 1 80 ? 6.195 -42.100 30.681 1.00 31.67 80 GLY A N 1
ATOM 643 C CA . GLY A 1 80 ? 6.534 -41.374 31.911 1.00 31.67 80 GLY A CA 1
ATOM 644 C C . GLY A 1 80 ? 5.331 -40.905 32.741 1.00 31.67 80 GLY A C 1
ATOM 645 O O . GLY A 1 80 ? 5.104 -39.712 32.841 1.00 31.67 80 GLY A O 1
ATOM 646 N N . ALA A 1 81 ? 4.556 -41.861 33.260 1.00 33.91 81 ALA A N 1
ATOM 647 C CA . ALA A 1 81 ? 3.679 -41.836 34.445 1.00 33.91 81 ALA A CA 1
ATOM 648 C C . ALA A 1 81 ? 3.093 -40.507 35.009 1.00 33.91 81 ALA A C 1
ATOM 650 O O . ALA A 1 81 ? 3.796 -39.692 35.589 1.00 33.91 81 ALA A O 1
ATOM 651 N N . GLY A 1 82 ? 1.754 -40.423 34.980 1.00 40.72 82 GLY A N 1
ATOM 652 C CA . GLY A 1 82 ? 0.871 -40.206 36.145 1.00 40.72 82 GLY A CA 1
ATOM 653 C C . GLY A 1 82 ? 1.087 -39.005 37.080 1.00 40.72 82 GLY A C 1
ATOM 654 O O . GLY A 1 82 ? 1.910 -39.063 37.987 1.00 40.72 82 GLY A O 1
ATOM 655 N N . GLY A 1 83 ? 0.199 -38.009 36.986 1.00 40.25 83 GLY A N 1
ATOM 656 C CA . GLY A 1 83 ? -0.118 -37.070 38.072 1.00 40.25 83 GLY A CA 1
ATOM 657 C C . GLY A 1 83 ? -1.645 -36.930 38.223 1.00 40.25 83 GLY A C 1
ATOM 658 O O . GLY A 1 83 ? -2.328 -36.898 37.197 1.00 40.25 83 GLY A O 1
ATOM 659 N N . PRO A 1 84 ? -2.208 -36.917 39.449 1.00 50.41 84 PRO A N 1
ATOM 660 C CA . PRO A 1 84 ? -3.654 -37.016 39.678 1.00 50.41 84 PRO A CA 1
ATOM 661 C C . PRO A 1 84 ? -4.406 -35.699 39.387 1.00 50.41 84 PRO A C 1
ATOM 663 O O . PRO A 1 84 ? -3.789 -34.632 39.350 1.00 50.41 84 PRO A O 1
ATOM 666 N N . PRO A 1 85 ? -5.740 -35.747 39.186 1.00 53.28 85 PRO A N 1
ATOM 667 C CA . PRO A 1 85 ? -6.538 -34.580 38.816 1.00 53.28 85 PRO A CA 1
ATOM 668 C C . PRO A 1 85 ? -6.825 -33.671 40.021 1.00 53.28 85 PRO A C 1
ATOM 670 O O . PRO A 1 85 ? -7.314 -34.124 41.054 1.00 53.28 85 PRO A O 1
ATOM 673 N N . HIS A 1 86 ? -6.584 -32.367 39.867 1.00 48.66 86 HIS A N 1
ATOM 674 C CA . HIS A 1 86 ? -7.052 -31.356 40.816 1.00 48.66 86 HIS A CA 1
ATOM 675 C C . HIS A 1 86 ? -8.547 -31.090 40.584 1.00 48.66 86 HIS A C 1
ATOM 677 O O . HIS A 1 86 ? -8.942 -30.557 39.547 1.00 48.66 86 HIS A O 1
ATOM 683 N N . VAL A 1 87 ? -9.378 -31.475 41.553 1.00 59.72 87 VAL A N 1
ATOM 684 C CA . VAL A 1 87 ? -10.814 -31.164 41.589 1.00 59.72 87 VAL A CA 1
ATOM 685 C C . VAL A 1 87 ? -10.990 -29.734 42.106 1.00 59.72 87 VAL A C 1
ATOM 687 O O . VAL A 1 87 ? -10.407 -29.364 43.125 1.00 59.72 87 VAL A O 1
ATOM 690 N N . ARG A 1 88 ? -11.762 -28.923 41.373 1.00 48.31 88 ARG A N 1
ATOM 691 C CA . ARG A 1 88 ? -12.161 -27.560 41.757 1.00 48.31 88 ARG A CA 1
ATOM 692 C C . ARG A 1 88 ? -13.214 -27.588 42.871 1.00 48.31 88 ARG A C 1
ATOM 694 O O . ARG A 1 88 ? -14.150 -28.382 42.789 1.00 48.31 88 ARG A O 1
ATOM 701 N N . ALA A 1 89 ? -13.092 -26.652 43.810 1.00 43.88 89 ALA A N 1
ATOM 702 C CA . ALA A 1 89 ? -14.179 -26.068 44.594 1.00 43.88 89 ALA A CA 1
ATOM 703 C C . ALA A 1 89 ? -14.068 -24.544 44.471 1.00 43.88 89 ALA A C 1
ATOM 705 O O . ALA A 1 89 ? -12.910 -24.063 44.422 1.00 43.88 89 ALA A O 1
#

pLDDT: mean 78.95, std 19.71, range [31.67, 96.56]

InterPro domains:
  IPR000892 Small ribosomal subunit protein eS26 [PF01283] (1-65)
  IPR000892 Small ribosomal subunit protein eS26 [PTHR12538] (1-79)
  IPR038551 Ribosomal protein eS26 superfamily [G3DSA:3.30.1740.20] (1-76)
  IPR047864 Ribosomal protein eS26, conserved site [PS00733] (34-41)

Sequence (89 aa):
MVRNIVEQAAVRDVQEACAFDQYTLPKLYLKVQYCVSCAIHSKVVRVRSRTDRRNREPPKRFSRPRDDAPKPGQAQRPGGAGGPPHVRA

Foldseek 3Di:
DKDFPDDPVCPVVCCVPDPDNDDDGDIDDDDDDDDPVRCVVVVVDDDDDPVCVPDPDDPDPPDDPDPPPPDVPDDDDDDDDDDDDDDDD

Mean predicted aligned error: 14.25 Å

Organism: Ambrosia artemisiifoli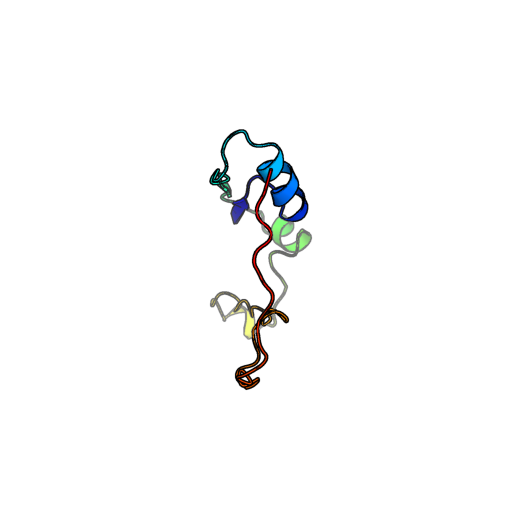a (NCBI:txid4212)

Secondary structure (DSSP, 8-state):
-EEESS-GGGHHHHHHH-SSTT----EEE------HHHHHHTTSS----TTGGG--SPPP--PPPPTTSPPTT----------------

Nearest PDB structures (foldseek):
  8rg0-assembly1_Q  TM=9.576E-01  e=3.753E-06  Homo sapiens
  7oyc-assembly1_a2  TM=9.701E-01  e=9.198E-06  Xenopus laevis
  6zn5-assembly1_c  TM=9.505E-01  e=9.198E-06  Homo sapiens
  8oo0-assembly1_Sa  TM=9.196E-01  e=9.855E-06  Thermochaetoides thermophila
  7qep-assembly1_D6  TM=8.212E-01  e=1.071E-03  Encephalitozoon cuniculi GB-M1

Radius of gyration: 24.07 Å; Cα contacts (8 Å, |Δi|>4): 31; chains: 1; bounding box: 36×50×66 Å

Solvent-accessible surface area (backbone atoms only — not comparable to full-atom values): 6454 Å² total; per-residue (Å²): 92,80,42,62,76,64,56,81,84,52,47,59,62,52,52,74,71,41,96,47,97,82,70,81,80,62,70,46,81,42,90,83,82,71,55,75,68,56,29,49,76,73,58,77,47,78,94,65,56,84,73,58,64,72,60,79,73,76,82,80,80,78,74,74,78,62,89,84,56,81,68,94,77,77,75,85,81,83,87,83,82,90,80,84,86,86,80,87,128